Protein AF-A0A7R9EC40-F1 (afdb_monomer)

Sequence (113 aa):
MLRILNGAPTSRPQLLADSDILTDITDIKMALLTGRRVIHRHYEDENEWACGNWFEYMLVVVLASLLLLGSLTLTLFWVLYYRKGFAWTENPSQQFNLHPVLMVAGFITFSGF

Mean predicted aligned error: 17.69 Å

Solvent-accessible surface area (backbone atoms only — not comparable to full-atom values): 6800 Å² total; per-residue (Å²): 133,87,80,89,82,90,77,84,76,98,63,69,68,60,58,50,50,51,51,51,51,50,50,51,52,50,51,51,49,50,24,60,77,67,69,47,75,82,77,75,78,70,92,62,71,77,64,68,69,42,57,66,56,50,51,51,51,50,50,52,52,51,52,51,50,49,53,46,53,47,52,42,52,50,48,48,48,45,35,47,72,76,57,77,33,80,33,93,80,84,40,78,77,28,42,59,55,46,50,64,44,48,45,41,57,48,58,49,55,60,66,74,107

Foldseek 3Di:
DDDDDDDDDDPPVVVVVVVVVVVVVVVVVVCVVVVNPPPPDDPPVVVVVVPVVVVVVVVCVVVLLCVLVVVLVVLQCCCVPVVVAADDPDDPSRPVSVVVNCCSVPVPNVVVD

pLDDT: mean 73.15, std 14.42, range [42.5, 93.81]

Organism: NCBI:txid170555

Radius of gyration: 34.94 Å; Cα contacts (8 Å, |Δi|>4): 45; chains: 1; bounding box: 51×80×81 Å

Structure (mmCIF, N/CA/C/O backbone):
data_AF-A0A7R9EC40-F1
#
_entry.id   AF-A0A7R9EC40-F1
#
loop_
_atom_site.group_PDB
_atom_site.id
_atom_site.type_symbol
_atom_site.label_atom_id
_atom_site.label_alt_id
_atom_site.label_comp_id
_atom_site.label_asym_id
_atom_site.label_entity_id
_atom_site.label_seq_id
_atom_site.pdbx_PDB_ins_code
_atom_site.Cartn_x
_atom_site.Cartn_y
_atom_site.Cartn_z
_atom_site.occupancy
_atom_site.B_iso_or_equiv
_atom_site.auth_seq_id
_atom_site.auth_comp_id
_atom_site.auth_asym_id
_atom_site.auth_atom_id
_atom_site.pdbx_PDB_model_num
ATOM 1 N N . MET A 1 1 ? 21.244 65.883 -31.517 1.00 42.94 1 MET A N 1
ATOM 2 C CA . MET A 1 1 ? 21.005 65.575 -32.944 1.00 42.94 1 MET A CA 1
ATOM 3 C C . MET A 1 1 ? 20.922 64.046 -33.047 1.00 42.94 1 MET A C 1
ATOM 5 O O . MET A 1 1 ? 21.953 63.412 -32.931 1.00 42.94 1 MET A O 1
ATOM 9 N N . LEU A 1 2 ? 19.755 63.415 -32.817 1.00 42.66 2 LEU A N 1
ATOM 10 C CA . LEU A 1 2 ? 18.744 63.046 -33.842 1.00 42.66 2 LEU A CA 1
ATOM 11 C C . LEU A 1 2 ? 19.425 62.262 -34.990 1.00 42.66 2 LEU A C 1
ATOM 13 O O . LEU A 1 2 ? 20.254 62.860 -35.656 1.00 42.66 2 LEU A O 1
ATOM 17 N N . ARG A 1 3 ? 19.178 60.977 -35.295 1.00 46.88 3 ARG A N 1
ATOM 18 C CA . ARG A 1 3 ? 17.958 60.138 -35.305 1.00 46.88 3 ARG A CA 1
ATOM 19 C C . ARG A 1 3 ? 18.359 58.640 -35.432 1.00 46.88 3 ARG A C 1
ATOM 21 O O . ARG A 1 3 ? 19.406 58.368 -35.999 1.00 46.88 3 ARG A O 1
ATOM 28 N N . ILE A 1 4 ? 17.655 57.694 -34.788 1.00 51.66 4 ILE A N 1
ATOM 29 C CA . ILE A 1 4 ? 16.658 56.754 -35.383 1.00 51.66 4 ILE A CA 1
ATOM 30 C C . ILE A 1 4 ? 17.264 55.921 -36.541 1.00 51.66 4 ILE A C 1
ATOM 32 O O . ILE A 1 4 ? 17.638 56.494 -37.554 1.00 51.66 4 ILE A O 1
ATOM 36 N N . LEU A 1 5 ? 17.407 54.591 -36.437 1.00 50.38 5 LEU A N 1
ATOM 37 C CA . LEU A 1 5 ? 16.320 53.644 -36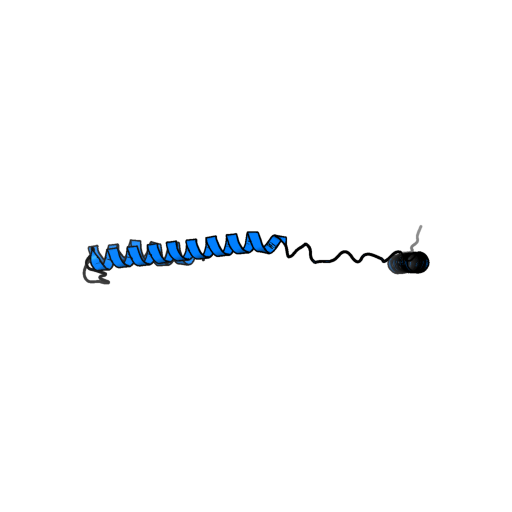.738 1.00 50.38 5 LEU A CA 1
ATOM 38 C C . LEU A 1 5 ? 16.417 52.313 -35.963 1.00 50.38 5 LEU A C 1
ATOM 40 O O . LEU A 1 5 ? 17.331 51.516 -36.145 1.00 50.38 5 LEU A O 1
ATOM 44 N N . ASN A 1 6 ? 15.375 52.078 -35.161 1.00 51.19 6 ASN A N 1
ATOM 45 C CA . ASN A 1 6 ? 14.800 50.765 -34.885 1.00 51.19 6 ASN A CA 1
ATOM 46 C C . ASN A 1 6 ? 14.454 50.039 -36.197 1.00 51.19 6 ASN A C 1
ATOM 48 O O . ASN A 1 6 ? 13.877 50.655 -37.093 1.00 51.19 6 ASN A O 1
ATOM 52 N N . GLY A 1 7 ? 14.710 48.731 -36.259 1.00 42.50 7 GLY A N 1
ATOM 53 C CA . GLY A 1 7 ? 14.203 47.855 -37.318 1.00 42.50 7 GLY A CA 1
ATOM 54 C C . GLY A 1 7 ? 14.744 46.426 -37.228 1.00 42.50 7 GLY A C 1
ATOM 55 O O . GLY A 1 7 ? 15.767 46.112 -37.823 1.00 42.50 7 GLY A O 1
ATOM 56 N N . ALA A 1 8 ? 14.056 45.550 -36.493 1.00 56.84 8 ALA A N 1
ATOM 57 C CA . ALA A 1 8 ? 14.139 44.097 -36.698 1.00 56.84 8 ALA A CA 1
ATOM 58 C C . ALA A 1 8 ? 13.623 43.756 -38.129 1.00 56.84 8 ALA A C 1
ATOM 60 O O . ALA A 1 8 ? 12.841 44.553 -38.653 1.00 56.84 8 ALA A O 1
ATOM 61 N N . PRO A 1 9 ? 14.012 42.636 -38.787 1.00 48.88 9 PRO A N 1
ATOM 62 C CA . PRO A 1 9 ? 13.680 41.300 -38.289 1.00 48.88 9 PRO A CA 1
ATOM 63 C C . PRO A 1 9 ? 14.776 40.228 -38.480 1.00 48.88 9 PRO A C 1
ATOM 65 O O . PRO A 1 9 ? 15.363 40.037 -39.544 1.00 48.88 9 PRO A O 1
ATOM 68 N N . THR A 1 10 ? 15.000 39.464 -37.413 1.00 55.31 10 THR A N 1
ATOM 69 C CA . THR A 1 10 ? 15.049 37.989 -37.421 1.00 55.31 10 THR A CA 1
ATOM 70 C C . THR A 1 10 ? 14.998 37.315 -38.806 1.00 55.31 10 THR A C 1
ATOM 72 O O . THR A 1 10 ? 13.934 36.903 -39.252 1.00 55.31 10 THR A O 1
ATOM 75 N N . SER A 1 11 ? 16.143 37.164 -39.480 1.00 49.44 11 SER A N 1
ATOM 76 C CA . SER A 1 11 ? 16.245 36.357 -40.720 1.00 49.44 11 SER A CA 1
ATOM 77 C C . SER A 1 11 ? 17.361 35.302 -40.670 1.00 49.44 11 SER A C 1
ATOM 79 O O . SER A 1 11 ? 17.492 34.481 -41.570 1.00 49.44 11 SER A O 1
ATOM 81 N N . ARG A 1 12 ? 18.151 35.272 -39.586 1.00 51.66 12 ARG A N 1
ATOM 82 C CA . ARG A 1 12 ? 19.239 34.300 -39.389 1.00 51.66 12 ARG A CA 1
ATOM 83 C C . ARG A 1 12 ? 18.867 32.901 -38.852 1.00 51.66 12 ARG A C 1
ATOM 85 O O . ARG A 1 12 ? 19.785 32.094 -38.818 1.00 51.66 12 ARG A O 1
ATOM 92 N N . PRO A 1 13 ? 17.626 32.544 -38.451 1.00 50.22 13 PRO A N 1
ATOM 93 C CA . PRO A 1 13 ? 17.340 31.143 -38.123 1.00 50.22 13 PRO A CA 1
ATOM 94 C C . PRO A 1 13 ? 17.057 30.292 -39.372 1.00 50.22 13 PRO A C 1
ATOM 96 O O . PRO A 1 13 ? 17.382 29.114 -39.384 1.00 50.22 13 PRO A O 1
ATOM 99 N N . GLN A 1 14 ? 16.506 30.881 -40.441 1.00 51.88 14 GLN A N 1
ATOM 100 C CA . GLN A 1 14 ? 16.196 30.164 -41.688 1.00 51.88 14 GLN A CA 1
ATOM 101 C C . GLN A 1 14 ? 17.449 29.855 -42.510 1.00 51.88 14 GLN A C 1
ATOM 103 O O . GLN A 1 14 ? 17.574 28.749 -43.007 1.00 51.88 14 GLN A O 1
ATOM 108 N N . LEU A 1 15 ? 18.399 30.791 -42.612 1.00 53.88 15 LEU A N 1
ATOM 109 C CA . LEU A 1 15 ? 19.618 30.574 -43.401 1.00 53.88 15 LEU A CA 1
ATOM 110 C C . LEU A 1 15 ? 20.570 29.559 -42.749 1.00 53.88 15 LEU A C 1
ATOM 112 O O . LEU A 1 15 ? 21.257 28.837 -43.457 1.00 53.88 15 LEU A O 1
ATOM 116 N N . LEU A 1 16 ? 20.597 29.514 -41.409 1.00 57.31 16 LEU A N 1
ATOM 117 C CA . LEU A 1 16 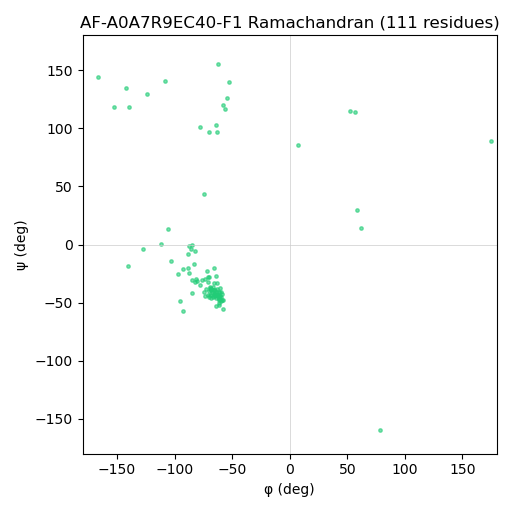? 21.362 28.512 -40.668 1.00 57.31 16 LEU A CA 1
ATOM 118 C C . LEU A 1 16 ? 20.708 27.133 -40.806 1.00 57.31 16 LEU A C 1
ATOM 120 O O . LEU A 1 16 ? 21.394 26.172 -41.111 1.00 57.31 16 LEU A O 1
ATOM 124 N N . ALA A 1 17 ? 19.375 27.060 -40.697 1.00 59.31 17 ALA A N 1
ATOM 125 C CA . ALA A 1 17 ? 18.640 25.830 -40.970 1.00 59.31 17 ALA A CA 1
ATOM 126 C C . ALA A 1 17 ? 18.855 25.352 -42.414 1.00 59.31 17 ALA A C 1
ATOM 128 O O . ALA A 1 17 ? 19.065 24.168 -42.626 1.00 59.31 17 ALA A O 1
ATOM 129 N N . ASP A 1 18 ? 18.867 26.254 -43.398 1.00 63.75 18 ASP A N 1
ATOM 130 C CA . ASP A 1 18 ? 19.102 25.907 -44.804 1.00 63.75 18 ASP A CA 1
ATOM 131 C C . ASP A 1 18 ? 20.552 25.449 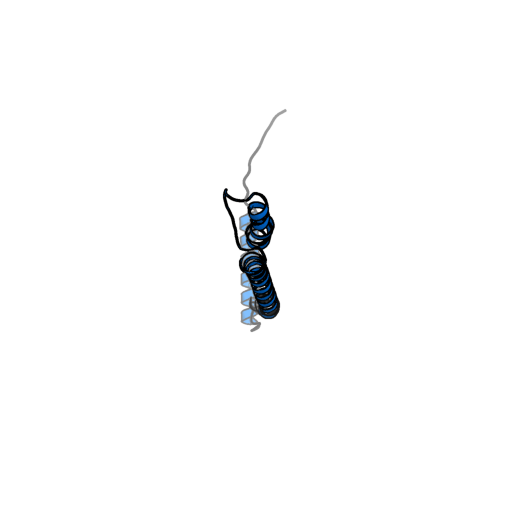-45.046 1.00 63.75 18 ASP A C 1
ATOM 133 O O . ASP A 1 18 ? 20.777 24.472 -45.758 1.00 63.75 18 ASP A O 1
ATOM 137 N N . SER A 1 19 ? 21.547 26.070 -44.391 1.00 64.94 19 SER A N 1
ATOM 138 C CA . SER A 1 19 ? 22.933 25.585 -44.431 1.00 64.94 19 SER A CA 1
ATOM 139 C C . SER A 1 19 ? 23.110 24.252 -43.710 1.00 64.94 19 SER A C 1
ATOM 141 O O . SER A 1 19 ? 23.824 23.393 -44.215 1.00 64.94 19 SER A O 1
ATOM 143 N N . ASP A 1 20 ? 22.445 24.044 -42.575 1.00 73.50 20 ASP A N 1
ATOM 144 C CA . ASP A 1 20 ? 22.514 22.797 -41.809 1.00 73.50 20 ASP A CA 1
ATOM 145 C C . ASP A 1 20 ? 21.846 21.654 -42.590 1.00 73.50 20 ASP A C 1
ATOM 147 O O . ASP A 1 20 ? 22.430 20.583 -42.733 1.00 73.50 20 ASP A O 1
ATOM 151 N N . ILE A 1 21 ? 20.682 21.912 -43.199 1.00 75.19 21 ILE A N 1
ATOM 152 C CA . ILE A 1 21 ? 19.969 20.972 -44.079 1.00 75.19 21 ILE A CA 1
ATOM 153 C C . ILE A 1 21 ? 20.806 20.650 -45.321 1.00 75.19 21 ILE A C 1
ATOM 155 O O . ILE A 1 21 ? 20.899 19.489 -45.718 1.00 75.19 21 ILE A O 1
ATOM 159 N N . LEU A 1 22 ? 21.432 21.649 -45.949 1.00 67.88 22 LEU A N 1
ATOM 160 C CA . LEU A 1 22 ? 22.297 21.419 -47.108 1.00 67.88 22 LEU A CA 1
ATOM 161 C C . LEU A 1 22 ? 23.536 20.601 -46.743 1.00 67.88 22 LEU A C 1
ATOM 163 O O . LEU A 1 22 ? 23.907 19.718 -47.518 1.00 67.88 22 LEU A O 1
ATOM 167 N N . THR A 1 23 ? 24.130 20.857 -45.575 1.00 73.94 23 THR A N 1
ATOM 168 C CA . THR A 1 23 ? 25.288 20.104 -45.073 1.00 73.94 23 THR A CA 1
ATOM 169 C C . THR A 1 23 ? 24.896 18.647 -44.796 1.00 73.94 23 THR A C 1
ATOM 171 O O . THR A 1 23 ? 25.578 17.732 -45.263 1.00 73.94 23 THR A O 1
ATOM 174 N N . ASP A 1 24 ? 23.730 18.423 -44.184 1.00 77.62 24 ASP A N 1
ATOM 175 C CA . ASP A 1 24 ? 23.172 17.094 -43.901 1.00 77.62 24 ASP A CA 1
ATOM 176 C C . ASP A 1 24 ? 22.837 16.317 -45.192 1.00 77.62 24 ASP A C 1
ATOM 178 O O . ASP A 1 24 ? 23.204 15.153 -45.352 1.00 77.62 24 ASP A O 1
ATOM 182 N N . ILE A 1 25 ? 22.250 16.974 -46.201 1.00 78.94 25 ILE A N 1
ATOM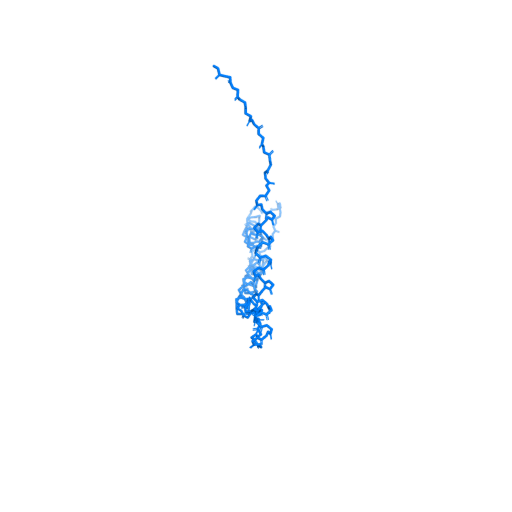 183 C CA . ILE A 1 25 ? 22.000 16.364 -47.520 1.00 78.94 25 ILE A CA 1
ATOM 184 C C . ILE A 1 25 ? 23.316 16.002 -48.222 1.00 78.94 25 ILE A C 1
ATOM 186 O O . ILE A 1 25 ? 23.393 14.946 -48.863 1.00 78.94 25 ILE A O 1
ATOM 190 N N . THR A 1 26 ? 24.347 16.853 -48.148 1.00 81.12 26 THR A N 1
ATOM 191 C 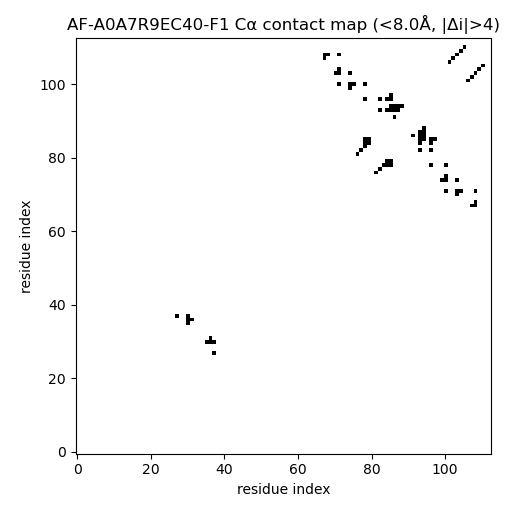CA . THR A 1 26 ? 25.660 16.529 -48.726 1.00 81.12 26 THR A CA 1
ATOM 192 C C . THR A 1 26 ? 26.332 15.369 -48.007 1.00 81.12 26 THR A C 1
ATOM 194 O O . THR A 1 26 ? 26.876 14.498 -48.686 1.00 81.12 26 THR A O 1
ATOM 197 N N . ASP A 1 27 ? 26.223 15.286 -46.683 1.00 79.00 27 ASP A N 1
ATOM 198 C CA . ASP A 1 27 ? 26.768 14.179 -45.899 1.00 79.00 27 ASP A CA 1
ATOM 199 C C . ASP A 1 27 ? 26.018 12.868 -46.161 1.00 79.00 27 ASP A C 1
ATOM 201 O O . ASP A 1 27 ? 26.651 11.827 -46.349 1.00 79.00 27 ASP A O 1
ATOM 205 N N . ILE A 1 28 ? 24.690 12.905 -46.301 1.00 74.19 28 ILE A N 1
ATOM 206 C CA . ILE A 1 28 ? 23.873 11.743 -46.686 1.00 74.19 28 ILE A CA 1
ATOM 207 C C . ILE A 1 28 ? 24.215 11.279 -48.105 1.00 74.19 28 ILE A C 1
ATOM 209 O O . ILE A 1 28 ? 24.353 10.078 -48.352 1.00 74.19 28 ILE A O 1
ATOM 213 N N . LYS A 1 29 ? 24.385 12.208 -49.053 1.00 80.25 29 LYS A N 1
ATOM 214 C CA . LYS A 1 29 ? 24.812 11.871 -50.419 1.00 80.25 29 LYS A CA 1
ATOM 215 C C . LYS A 1 29 ? 26.218 11.284 -50.435 1.00 80.25 29 LYS A C 1
ATOM 217 O O . LYS A 1 29 ? 26.428 10.276 -51.102 1.00 80.25 29 LYS A O 1
ATOM 222 N N . MET A 1 30 ? 27.158 11.859 -49.687 1.00 80.88 30 MET A N 1
ATOM 223 C CA . MET A 1 30 ? 28.509 11.312 -49.544 1.00 80.88 30 MET A CA 1
ATOM 224 C C . MET A 1 30 ? 28.487 9.931 -48.885 1.00 80.88 30 MET A C 1
ATOM 226 O O . MET A 1 30 ? 29.212 9.038 -49.321 1.00 80.88 30 MET A O 1
ATOM 230 N N . ALA A 1 31 ? 27.613 9.712 -47.902 1.00 74.50 31 ALA A N 1
ATOM 231 C CA . ALA A 1 31 ? 27.416 8.421 -47.256 1.00 74.50 31 ALA A CA 1
ATOM 232 C C . ALA A 1 31 ? 26.825 7.374 -48.220 1.00 74.50 31 ALA A C 1
ATOM 234 O O . ALA A 1 31 ? 27.335 6.256 -48.280 1.00 74.50 31 ALA A O 1
ATOM 235 N N . LEU A 1 32 ? 25.838 7.744 -49.045 1.00 75.56 32 LEU A N 1
ATOM 236 C CA . LEU A 1 32 ? 25.279 6.889 -50.101 1.00 75.56 32 LEU A CA 1
ATOM 237 C C . LEU A 1 32 ? 26.306 6.552 -51.189 1.00 75.56 32 LEU A C 1
ATOM 239 O O . LEU A 1 32 ? 26.441 5.387 -51.555 1.00 75.56 32 LEU A O 1
ATOM 243 N N . LEU A 1 33 ? 27.057 7.545 -51.675 1.00 81.00 33 LEU A N 1
ATOM 244 C CA . LEU A 1 33 ? 28.100 7.356 -52.691 1.00 81.00 33 LEU A CA 1
ATOM 245 C C . LEU A 1 33 ? 29.268 6.506 -52.169 1.00 81.00 33 LEU A C 1
ATOM 247 O O . LEU A 1 33 ? 29.853 5.733 -52.921 1.00 81.00 33 LEU A O 1
ATOM 251 N N . THR A 1 34 ? 29.574 6.613 -50.875 1.00 81.12 34 THR A N 1
ATOM 252 C CA . THR A 1 34 ? 30.637 5.847 -50.201 1.00 81.12 34 THR A CA 1
ATOM 253 C C . THR A 1 34 ? 30.133 4.491 -49.677 1.00 81.12 34 THR A C 1
ATOM 255 O O . THR A 1 34 ? 30.894 3.731 -49.085 1.00 81.12 34 THR A O 1
ATOM 258 N N . GLY A 1 35 ? 28.845 4.163 -49.854 1.00 70.69 35 GLY A N 1
ATOM 259 C CA . GLY A 1 35 ? 28.233 2.948 -49.297 1.00 70.69 35 GLY A CA 1
ATOM 260 C C . GLY A 1 35 ? 28.253 2.888 -47.762 1.00 70.69 35 GLY A C 1
ATOM 261 O O . GLY A 1 35 ? 28.026 1.832 -47.166 1.00 70.69 35 GLY A O 1
ATOM 262 N N . ARG A 1 36 ? 28.526 4.015 -47.096 1.00 71.31 36 ARG A N 1
ATOM 263 C CA . ARG A 1 36 ? 28.526 4.139 -45.642 1.00 71.31 36 ARG A CA 1
ATOM 264 C C . ARG A 1 36 ? 27.071 4.229 -45.189 1.00 71.31 36 ARG A C 1
ATOM 266 O O . ARG A 1 36 ? 26.439 5.273 -45.275 1.00 71.31 36 ARG A O 1
ATOM 273 N N . ARG A 1 37 ? 26.531 3.114 -44.697 1.00 66.19 37 ARG A N 1
ATOM 274 C CA . ARG A 1 37 ? 25.222 3.072 -44.033 1.00 66.19 37 ARG A CA 1
ATOM 275 C C . ARG A 1 37 ? 25.253 4.068 -42.860 1.00 66.19 37 ARG A C 1
ATOM 277 O O . ARG A 1 37 ? 26.057 3.887 -41.947 1.00 66.19 37 ARG A O 1
ATOM 284 N N . VAL A 1 38 ? 24.426 5.118 -42.885 1.00 64.38 38 VAL A N 1
ATOM 285 C CA . VAL A 1 38 ? 24.192 5.962 -41.701 1.00 64.38 38 VAL A CA 1
ATOM 286 C C . VAL A 1 38 ? 23.530 5.051 -40.676 1.00 64.38 38 VAL A C 1
ATOM 288 O O . VAL A 1 38 ? 22.375 4.659 -40.832 1.00 64.38 38 VAL A O 1
ATOM 291 N N . ILE A 1 39 ? 24.305 4.602 -39.689 1.00 60.91 39 ILE A N 1
ATOM 292 C CA . ILE A 1 39 ? 23.790 3.782 -38.598 1.00 60.91 39 ILE A CA 1
ATOM 293 C C . ILE A 1 39 ? 22.925 4.707 -37.748 1.00 60.91 39 ILE A C 1
ATOM 295 O O . ILE A 1 39 ? 23.430 5.453 -36.910 1.00 60.91 39 ILE A O 1
ATOM 299 N N . HIS A 1 40 ? 21.619 4.672 -38.002 1.00 55.38 40 HIS A N 1
ATOM 300 C CA . HIS A 1 40 ? 20.614 5.185 -37.088 1.00 55.38 40 HIS A CA 1
ATOM 301 C C . HIS A 1 40 ? 20.722 4.318 -35.833 1.00 55.38 40 HIS A C 1
ATOM 303 O O . HIS A 1 40 ? 20.278 3.168 -35.830 1.00 55.38 40 HIS A O 1
ATOM 309 N N . ARG A 1 41 ? 21.454 4.805 -34.823 1.00 60.72 41 ARG A N 1
ATOM 310 C CA . ARG A 1 41 ? 21.648 4.066 -33.577 1.00 60.72 41 ARG A CA 1
ATOM 311 C C . ARG A 1 41 ? 20.274 3.794 -32.980 1.00 60.72 41 ARG A C 1
ATOM 313 O O . ARG A 1 41 ? 19.467 4.695 -32.779 1.00 60.72 41 ARG A O 1
ATOM 320 N N . HIS A 1 42 ? 20.029 2.507 -32.840 1.00 52.66 42 HIS A N 1
ATOM 321 C CA . HIS A 1 42 ? 18.833 1.872 -32.337 1.00 52.66 42 HIS A CA 1
ATOM 322 C C . HIS A 1 42 ? 18.490 2.416 -30.946 1.00 52.66 42 HIS A C 1
ATOM 324 O O . HIS A 1 42 ? 19.324 2.355 -30.049 1.00 52.66 42 HIS A O 1
ATOM 330 N N . TYR A 1 43 ? 17.265 2.902 -30.757 1.00 56.44 43 TYR A N 1
ATOM 331 C CA . TYR A 1 43 ? 16.654 3.160 -29.446 1.00 56.44 43 TYR A CA 1
ATOM 332 C C . TYR A 1 43 ? 16.236 1.831 -28.772 1.00 56.44 43 TYR A C 1
ATOM 334 O O . TYR A 1 43 ? 15.124 1.707 -28.271 1.00 56.44 43 TYR A O 1
ATOM 342 N N . GLU A 1 44 ? 17.081 0.797 -28.810 1.00 51.03 44 GLU A N 1
ATOM 343 C CA . GLU A 1 44 ? 16.765 -0.501 -28.182 1.00 51.03 44 GLU A CA 1
ATOM 344 C C . GLU A 1 44 ? 17.618 -0.842 -26.964 1.00 51.03 44 GLU A C 1
ATOM 346 O O . GLU A 1 44 ? 17.351 -1.847 -26.321 1.00 51.03 44 GLU A O 1
ATOM 351 N N . ASP A 1 45 ? 18.547 0.017 -26.553 1.00 56.69 45 ASP A N 1
ATOM 352 C CA . ASP A 1 45 ? 19.345 -0.264 -25.350 1.00 56.69 45 ASP A CA 1
ATOM 353 C C . ASP A 1 45 ? 18.675 0.252 -24.060 1.00 56.69 45 ASP A C 1
ATOM 355 O O . ASP A 1 45 ? 19.100 -0.064 -22.951 1.00 56.69 45 ASP A O 1
ATOM 359 N N . GLU A 1 46 ? 17.582 1.016 -24.168 1.00 56.22 46 GLU A N 1
ATOM 360 C CA . GLU A 1 46 ? 16.918 1.625 -23.001 1.00 56.22 46 GLU A CA 1
ATOM 361 C C . GLU A 1 46 ? 15.957 0.656 -22.293 1.00 56.22 46 GLU A C 1
ATOM 363 O O . GLU A 1 46 ? 15.591 0.866 -21.136 1.00 56.22 46 GLU A O 1
ATOM 368 N N . ASN A 1 47 ? 15.569 -0.436 -22.963 1.00 57.06 47 ASN A N 1
ATOM 369 C CA . ASN A 1 47 ? 14.606 -1.408 -22.440 1.00 57.06 47 ASN A CA 1
ATOM 370 C C . ASN A 1 47 ? 15.261 -2.704 -21.926 1.00 57.06 47 ASN A C 1
ATOM 372 O O . ASN A 1 47 ? 14.629 -3.463 -21.190 1.00 57.06 47 ASN A O 1
ATOM 376 N N . GLU A 1 48 ? 16.534 -2.951 -22.247 1.00 54.91 48 GLU A N 1
ATOM 377 C CA . GLU A 1 48 ? 17.273 -4.119 -21.747 1.00 54.91 48 GLU A CA 1
ATOM 378 C C . GLU A 1 48 ? 17.643 -3.972 -20.261 1.00 54.91 48 GLU A C 1
ATOM 380 O O . GLU A 1 48 ? 17.667 -4.952 -19.513 1.00 54.91 48 GLU A O 1
ATOM 385 N N . TRP A 1 49 ? 17.844 -2.738 -19.788 1.00 54.53 49 TRP A N 1
ATOM 386 C CA . TRP A 1 49 ? 18.172 -2.437 -18.386 1.00 54.53 49 TRP A CA 1
ATOM 387 C C . TRP A 1 49 ? 16.940 -2.296 -17.481 1.00 54.53 49 TRP A C 1
ATOM 389 O O . TRP A 1 49 ? 17.072 -2.164 -16.263 1.00 54.53 49 TRP A O 1
ATOM 399 N N . ALA A 1 50 ? 15.732 -2.381 -18.046 1.00 56.34 50 ALA A N 1
ATOM 400 C CA . ALA A 1 50 ? 14.494 -2.315 -17.281 1.00 56.34 50 ALA A CA 1
ATOM 401 C C . ALA A 1 50 ? 14.139 -3.654 -16.618 1.00 56.34 50 ALA A C 1
ATOM 403 O O . ALA A 1 50 ? 13.570 -3.639 -15.532 1.00 56.34 50 ALA A O 1
ATOM 404 N N . CYS A 1 51 ? 14.484 -4.808 -17.209 1.00 56.25 51 CYS A N 1
ATOM 405 C CA . CYS A 1 51 ? 13.938 -6.100 -16.766 1.00 56.25 51 CYS A CA 1
ATOM 406 C C . CYS A 1 51 ? 14.421 -6.534 -15.367 1.00 56.25 51 CYS A C 1
ATOM 408 O O . CYS A 1 51 ? 13.633 -7.067 -14.586 1.00 56.25 51 CYS A O 1
ATOM 410 N N . GLY A 1 52 ? 15.691 -6.282 -15.026 1.00 64.94 52 GLY A N 1
ATOM 411 C CA . GLY A 1 52 ? 16.238 -6.595 -13.697 1.00 64.94 52 GLY A CA 1
ATOM 412 C C . GLY A 1 52 ? 15.667 -5.693 -12.600 1.00 64.94 52 GLY A C 1
ATOM 413 O O . GLY A 1 52 ? 15.212 -6.182 -11.569 1.00 64.94 52 GLY A O 1
ATOM 414 N N . ASN A 1 53 ? 15.602 -4.388 -12.872 1.00 73.31 53 ASN A N 1
ATOM 415 C CA . ASN A 1 53 ? 15.063 -3.392 -11.945 1.00 73.31 53 ASN A CA 1
ATOM 416 C C . ASN A 1 53 ? 13.538 -3.536 -11.758 1.00 73.31 53 ASN A C 1
ATOM 418 O O . ASN A 1 53 ? 13.023 -3.403 -10.651 1.00 73.31 53 ASN A O 1
ATOM 422 N N . TRP A 1 54 ? 12.798 -3.875 -12.821 1.00 81.50 54 TRP A N 1
ATOM 423 C CA . TRP A 1 54 ? 11.360 -4.150 -12.734 1.00 81.50 54 TRP A CA 1
ATOM 424 C C . TRP A 1 54 ? 11.053 -5.392 -11.911 1.00 81.50 54 TRP 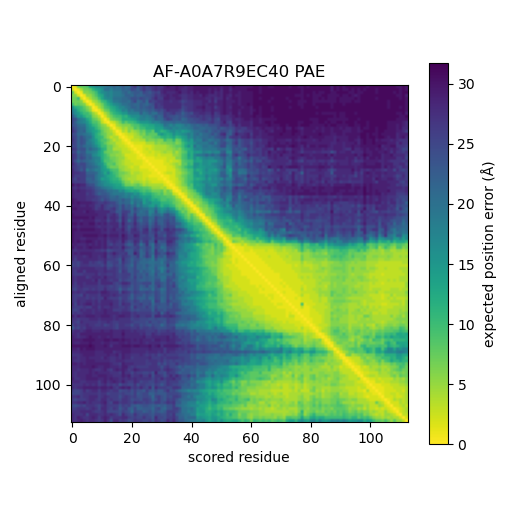A C 1
ATOM 426 O O . TRP A 1 54 ? 10.123 -5.375 -11.108 1.00 81.50 54 TRP A O 1
ATOM 436 N N . PHE A 1 55 ? 11.807 -6.475 -12.115 1.00 86.06 55 PHE A N 1
ATOM 437 C CA . PHE A 1 55 ? 11.583 -7.700 -11.359 1.00 86.06 55 PHE A CA 1
ATOM 438 C C . PHE A 1 55 ? 11.872 -7.491 -9.871 1.00 86.06 55 PHE A C 1
ATOM 440 O O . PHE A 1 55 ? 11.070 -7.902 -9.036 1.00 86.06 55 PHE A O 1
ATOM 447 N N . GLU A 1 56 ? 12.964 -6.799 -9.541 1.00 87.69 56 GLU A N 1
ATOM 448 C CA . GLU A 1 56 ? 13.291 -6.423 -8.164 1.00 87.69 56 GLU A CA 1
ATOM 449 C C . GLU A 1 56 ? 12.190 -5.561 -7.533 1.00 87.69 56 GLU A C 1
ATOM 451 O O . GLU A 1 56 ? 11.703 -5.885 -6.449 1.00 87.69 56 GLU A O 1
ATOM 456 N N . TYR A 1 57 ? 11.726 -4.526 -8.238 1.00 88.00 57 TYR A N 1
ATOM 457 C CA . TYR A 1 57 ? 10.622 -3.684 -7.780 1.00 88.00 57 TYR A CA 1
ATOM 458 C C . TYR A 1 57 ? 9.342 -4.495 -7.536 1.00 88.00 57 TYR A C 1
ATOM 460 O O . TYR A 1 57 ? 8.740 -4.392 -6.467 1.00 88.00 57 TYR A O 1
ATOM 468 N N . MET A 1 58 ? 8.948 -5.352 -8.482 1.00 90.12 58 MET A N 1
ATOM 469 C CA . MET A 1 58 ? 7.764 -6.206 -8.344 1.00 90.12 58 MET A CA 1
ATOM 470 C C . MET A 1 58 ? 7.886 -7.165 -7.158 1.00 90.12 58 MET A C 1
ATOM 472 O O . MET A 1 58 ? 6.928 -7.341 -6.405 1.00 90.12 58 MET A O 1
ATOM 476 N N . LEU A 1 59 ? 9.066 -7.753 -6.953 1.00 91.62 59 LEU A N 1
ATOM 477 C CA . LEU A 1 59 ? 9.347 -8.633 -5.822 1.00 91.62 59 LEU A CA 1
ATOM 478 C C . LEU A 1 59 ? 9.188 -7.868 -4.496 1.00 91.62 59 LEU A C 1
ATOM 480 O O . LEU A 1 59 ? 8.454 -8.316 -3.612 1.00 91.62 59 LEU A O 1
ATOM 484 N N . VAL A 1 60 ? 9.819 -6.696 -4.370 1.00 92.50 60 VAL A N 1
ATOM 485 C CA . VAL A 1 60 ? 9.743 -5.858 -3.162 1.00 92.50 60 VAL A CA 1
ATOM 486 C C . VAL A 1 60 ? 8.308 -5.417 -2.888 1.00 92.50 60 VAL A C 1
ATOM 488 O O . VAL A 1 60 ? 7.853 -5.536 -1.752 1.00 92.50 60 VAL A O 1
ATOM 491 N N . VAL A 1 61 ? 7.566 -4.974 -3.906 1.00 91.69 61 VAL A N 1
ATOM 492 C CA . VAL A 1 61 ? 6.166 -4.542 -3.761 1.00 91.69 61 VAL A CA 1
ATOM 493 C C . VAL A 1 61 ? 5.267 -5.697 -3.324 1.00 91.69 61 VAL A C 1
ATOM 495 O O . VAL A 1 61 ? 4.451 -5.528 -2.415 1.00 91.69 61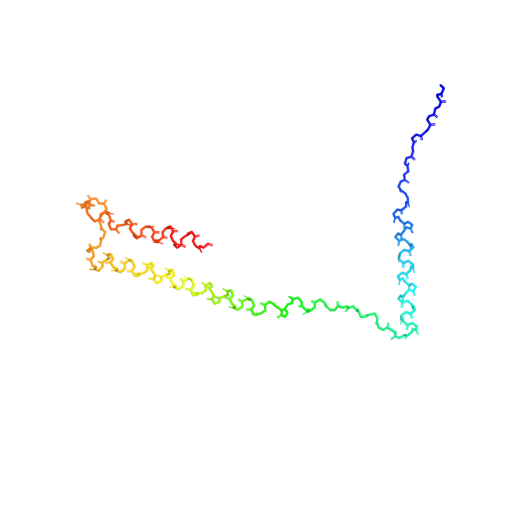 VAL A O 1
ATOM 498 N N . VAL A 1 62 ? 5.422 -6.884 -3.916 1.00 93.56 62 VAL A N 1
ATOM 499 C CA . VAL A 1 62 ? 4.630 -8.063 -3.538 1.00 93.56 62 VAL A CA 1
ATOM 500 C C . VAL A 1 62 ? 4.975 -8.517 -2.121 1.00 93.56 62 VAL A C 1
ATOM 502 O O . VAL A 1 62 ? 4.065 -8.750 -1.325 1.00 93.56 62 VAL A O 1
ATOM 505 N N . LEU A 1 63 ? 6.261 -8.594 -1.763 1.00 93.81 63 LEU A N 1
ATOM 506 C CA . LEU A 1 63 ? 6.676 -8.942 -0.401 1.00 93.81 63 LEU A CA 1
ATOM 507 C C . LEU A 1 63 ? 6.181 -7.924 0.623 1.00 93.81 63 LEU A C 1
ATOM 509 O O . LEU A 1 63 ? 5.639 -8.323 1.653 1.00 93.81 63 LEU A O 1
ATOM 513 N N . ALA A 1 64 ? 6.325 -6.629 0.343 1.00 92.25 64 ALA A N 1
ATOM 514 C CA . ALA A 1 64 ? 5.830 -5.569 1.210 1.00 92.25 64 ALA A CA 1
ATOM 515 C C . ALA A 1 64 ? 4.312 -5.682 1.393 1.00 92.25 64 ALA A C 1
ATOM 517 O O . ALA A 1 64 ? 3.835 -5.659 2.525 1.00 92.25 64 ALA A O 1
ATOM 518 N N . SER A 1 65 ? 3.565 -5.906 0.308 1.00 90.88 65 SER A N 1
ATOM 519 C CA . SER A 1 65 ? 2.108 -6.083 0.343 1.00 90.88 65 SER A CA 1
ATOM 520 C C . SER A 1 65 ? 1.691 -7.304 1.163 1.00 90.88 65 SER A C 1
ATOM 522 O O . SER A 1 65 ? 0.767 -7.214 1.969 1.00 90.88 65 SER A O 1
ATOM 524 N N . LEU A 1 66 ? 2.384 -8.437 1.011 1.00 93.75 66 LEU A N 1
ATOM 525 C CA . LEU A 1 66 ? 2.117 -9.654 1.782 1.00 93.75 66 LEU A CA 1
ATOM 526 C C . LEU A 1 66 ? 2.451 -9.482 3.266 1.00 93.75 66 LEU A C 1
ATOM 528 O O . LEU A 1 66 ? 1.683 -9.932 4.114 1.00 93.75 66 LEU A O 1
ATOM 532 N N . LEU A 1 67 ? 3.562 -8.818 3.597 1.00 91.38 67 LEU A N 1
ATOM 533 C CA . LEU A 1 67 ? 3.930 -8.511 4.982 1.00 91.38 67 LEU A CA 1
ATOM 534 C C . LEU A 1 67 ? 2.940 -7.528 5.622 1.00 91.38 6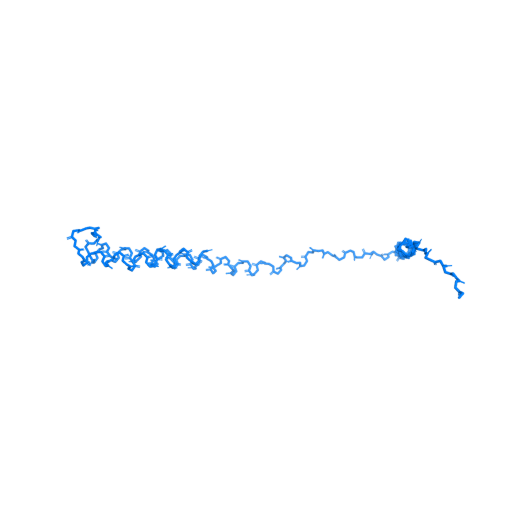7 LEU A C 1
ATOM 536 O O . LEU A 1 67 ? 2.566 -7.704 6.782 1.00 91.38 67 LEU A O 1
ATOM 540 N N . LEU A 1 68 ? 2.471 -6.539 4.860 1.00 90.38 68 LEU A N 1
ATOM 541 C CA . LEU A 1 68 ? 1.449 -5.580 5.275 1.00 90.38 68 LEU A CA 1
ATOM 542 C C . LEU A 1 68 ? 0.105 -6.261 5.542 1.00 90.38 68 LEU A C 1
ATOM 544 O O . LEU A 1 68 ? -0.437 -6.136 6.643 1.00 90.38 68 LEU A O 1
ATOM 548 N N . LEU A 1 69 ? -0.406 -7.037 4.580 1.00 91.12 69 LEU A N 1
ATOM 549 C CA . LEU A 1 69 ? -1.637 -7.814 4.759 1.00 91.12 69 LEU A CA 1
ATOM 550 C C . LEU A 1 69 ? -1.491 -8.834 5.890 1.00 91.12 69 LEU A C 1
ATOM 552 O O . LEU A 1 69 ? -2.410 -8.997 6.691 1.00 91.12 69 LEU A O 1
ATOM 556 N N . GLY A 1 70 ? -0.341 -9.499 5.989 1.00 93.00 70 GLY A N 1
ATOM 557 C CA . GLY A 1 70 ? -0.040 -10.444 7.059 1.00 93.00 70 GLY A CA 1
ATOM 558 C C . GLY A 1 70 ? -0.100 -9.786 8.437 1.00 93.00 70 GLY A C 1
ATOM 559 O O . GLY A 1 70 ? -0.791 -10.289 9.321 1.00 93.00 70 GLY A O 1
ATOM 560 N N . SER A 1 71 ? 0.546 -8.630 8.605 1.00 91.00 71 SER A N 1
ATOM 561 C CA . SER A 1 71 ? 0.519 -7.842 9.845 1.00 91.00 71 SER A CA 1
ATOM 562 C C . SER A 1 71 ? -0.899 -7.390 10.212 1.00 91.00 71 SER A C 1
ATOM 564 O O . SER A 1 71 ? -1.335 -7.550 11.358 1.00 91.00 71 SER A O 1
ATOM 566 N N . LEU A 1 72 ? -1.667 -6.904 9.233 1.00 90.94 72 LEU A N 1
ATOM 567 C CA . LEU A 1 72 ? -3.062 -6.510 9.426 1.00 90.94 72 LEU A CA 1
ATOM 568 C C . LEU A 1 72 ? -3.930 -7.696 9.873 1.00 90.94 72 LEU A C 1
ATOM 570 O O . LEU A 1 72 ? -4.671 -7.605 10.851 1.00 90.94 72 LEU A O 1
ATOM 574 N N . THR A 1 73 ? -3.812 -8.832 9.190 1.00 91.50 73 THR A N 1
ATOM 575 C CA . THR A 1 73 ? -4.615 -10.025 9.492 1.00 91.50 73 THR A CA 1
ATOM 576 C C . THR A 1 73 ? -4.226 -10.626 10.842 1.00 91.50 73 THR A C 1
ATOM 578 O O . THR A 1 73 ? -5.098 -11.035 11.606 1.00 91.50 73 THR A O 1
ATOM 581 N N . LEU A 1 74 ? -2.932 -10.631 11.180 1.00 91.69 74 LEU A N 1
ATOM 582 C CA . LEU A 1 74 ? -2.433 -11.113 12.467 1.00 91.69 74 LEU A CA 1
ATOM 583 C C . LEU A 1 74 ? -2.927 -10.241 13.626 1.00 91.69 74 LEU A C 1
ATOM 585 O O . LEU A 1 74 ? -3.351 -10.771 14.651 1.00 91.69 74 LEU A O 1
ATOM 589 N N . THR A 1 75 ? -2.912 -8.917 13.469 1.00 88.69 75 THR A N 1
ATOM 590 C CA . THR A 1 75 ? -3.407 -7.989 14.500 1.00 88.69 75 THR A CA 1
ATOM 591 C C . THR A 1 75 ? -4.925 -8.063 14.667 1.00 88.69 75 THR A C 1
ATOM 593 O O . THR A 1 75 ? -5.407 -8.056 15.802 1.00 88.69 75 THR A O 1
ATOM 596 N N . LEU A 1 76 ? -5.677 -8.256 13.579 1.00 87.88 76 LEU A N 1
ATOM 597 C CA . LEU A 1 76 ? -7.108 -8.584 13.618 1.00 87.88 76 LEU A CA 1
ATOM 598 C C . LEU A 1 76 ? -7.377 -9.912 14.336 1.00 87.88 76 LEU A C 1
ATOM 600 O O . LEU A 1 76 ? -8.179 -9.948 15.270 1.00 87.88 76 LEU A O 1
ATOM 604 N N . PHE A 1 77 ? -6.692 -10.990 13.945 1.00 88.38 77 PHE A N 1
ATOM 605 C CA . PHE A 1 77 ? -6.832 -12.302 14.581 1.00 88.38 77 PHE A CA 1
ATOM 606 C C . PHE A 1 77 ? -6.492 -12.236 16.071 1.00 88.38 77 PHE A C 1
ATOM 608 O O . PHE A 1 77 ? -7.225 -12.772 16.900 1.00 88.38 77 PHE A O 1
ATOM 615 N N . TRP A 1 78 ? -5.425 -11.527 16.436 1.00 87.75 78 TRP A N 1
ATOM 616 C CA . TRP A 1 78 ? -5.017 -11.372 17.825 1.00 87.75 78 TRP A CA 1
ATOM 617 C C . TRP A 1 78 ? -6.093 -10.682 18.667 1.00 87.75 78 TRP A C 1
ATOM 619 O O . TRP A 1 78 ? -6.457 -11.170 19.739 1.00 87.75 78 TRP A O 1
ATOM 629 N N . VAL A 1 79 ? -6.661 -9.583 18.174 1.00 84.88 79 VAL A N 1
ATOM 630 C CA . VAL A 1 79 ? -7.694 -8.850 18.912 1.00 84.88 79 VAL A CA 1
ATOM 631 C C . VAL A 1 79 ? -9.012 -9.628 18.985 1.00 84.88 79 VAL A C 1
ATOM 633 O O . VAL A 1 79 ? -9.641 -9.685 20.046 1.00 84.88 79 VAL A O 1
ATOM 636 N N . LEU A 1 80 ? -9.416 -10.287 17.900 1.00 83.81 80 LEU A N 1
ATOM 637 C CA . LEU A 1 80 ? -10.643 -11.083 17.882 1.00 83.81 80 LEU A CA 1
ATOM 638 C C . LEU A 1 80 ? -10.531 -12.327 18.776 1.00 83.81 80 LEU A C 1
ATOM 640 O O . LEU A 1 80 ? -11.426 -12.576 19.583 1.00 83.81 80 LEU A O 1
ATOM 644 N N . TYR A 1 81 ? -9.426 -13.070 18.681 1.00 83.62 81 TYR A N 1
ATOM 645 C CA . TYR A 1 81 ? -9.271 -14.365 19.349 1.00 83.62 81 TYR A CA 1
ATOM 646 C C . TYR A 1 81 ? -8.780 -14.239 20.799 1.00 83.62 81 TYR A C 1
ATOM 648 O O . TYR A 1 81 ? -9.300 -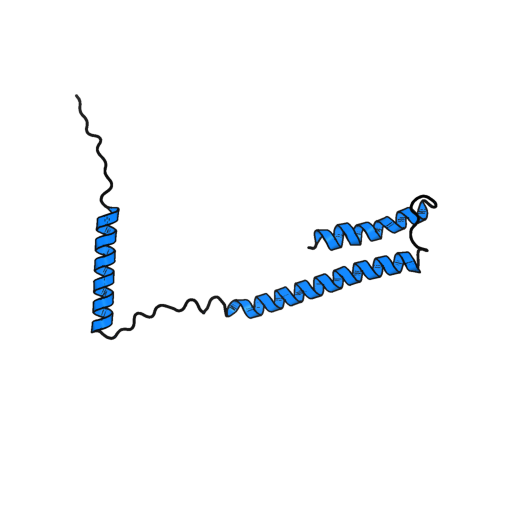14.914 21.685 1.00 83.62 81 TYR A O 1
ATOM 656 N N . TYR A 1 82 ? -7.817 -13.349 21.079 1.00 81.94 82 TYR A N 1
ATOM 657 C CA . TYR A 1 82 ? -7.225 -13.215 22.420 1.00 81.94 82 TYR A CA 1
ATOM 658 C C . TYR A 1 82 ? -7.829 -12.086 23.261 1.00 81.94 82 TYR A C 1
ATOM 660 O O . TYR A 1 82 ? -7.788 -12.158 24.489 1.00 81.94 82 TYR A O 1
ATOM 668 N N . ARG A 1 83 ? -8.398 -11.039 22.647 1.00 79.12 83 ARG A N 1
ATOM 669 C CA . ARG A 1 83 ? -8.918 -9.860 23.375 1.00 79.12 83 ARG A CA 1
ATOM 670 C C . ARG A 1 83 ? -10.449 -9.791 23.452 1.00 79.12 83 ARG A C 1
ATOM 672 O O . ARG A 1 83 ? -10.986 -8.772 23.883 1.00 79.12 83 ARG A O 1
ATOM 679 N N . LYS A 1 84 ? -11.140 -10.892 23.119 1.00 76.44 84 LYS A N 1
ATOM 680 C CA . LYS A 1 84 ? -12.612 -11.018 23.117 1.00 76.44 84 LYS A CA 1
ATOM 681 C C . LYS A 1 84 ? -13.324 -10.003 22.207 1.00 76.44 84 LYS A C 1
ATOM 683 O O . LYS A 1 84 ? -14.458 -9.622 22.488 1.00 76.44 84 LYS A O 1
ATOM 688 N N . GLY A 1 85 ? -12.670 -9.581 21.124 1.00 74.31 85 GLY A N 1
ATOM 689 C CA . GLY A 1 85 ? -13.264 -8.722 20.100 1.00 74.31 85 GLY A CA 1
ATOM 690 C C . GLY A 1 85 ? -13.363 -7.237 20.465 1.00 74.31 85 GLY A C 1
ATOM 691 O O . GLY A 1 85 ? -12.625 -6.724 21.312 1.00 74.31 85 GLY A O 1
ATOM 692 N N . PHE A 1 86 ? -14.257 -6.541 19.759 1.00 75.81 86 PHE A N 1
ATOM 693 C CA . PHE A 1 86 ? -14.460 -5.095 19.850 1.00 75.81 86 PHE A CA 1
ATOM 694 C C . PHE A 1 86 ? -15.783 -4.778 20.546 1.00 75.81 86 PHE A C 1
ATOM 696 O O . PHE A 1 86 ? -16.796 -5.409 20.254 1.00 75.81 86 PHE A O 1
ATOM 703 N N . ALA A 1 87 ? -15.790 -3.751 21.396 1.00 70.88 87 ALA A N 1
ATOM 704 C CA . ALA A 1 87 ? -17.023 -3.142 21.881 1.00 70.88 87 ALA A CA 1
ATOM 705 C C . ALA A 1 87 ? -17.004 -1.648 21.578 1.00 70.88 87 ALA A C 1
ATOM 707 O O . ALA A 1 87 ? -16.035 -0.955 21.882 1.00 70.88 87 ALA A O 1
ATOM 708 N N . TRP A 1 88 ? -18.084 -1.167 20.964 1.00 63.56 88 TRP A N 1
ATOM 709 C CA . TRP A 1 88 ? -18.206 0.220 20.520 1.00 63.56 88 TRP A CA 1
ATOM 710 C C . TRP A 1 88 ? -18.689 1.154 21.636 1.00 63.56 88 TRP A C 1
ATOM 712 O O . TRP A 1 88 ? -18.300 2.316 21.671 1.00 63.56 88 TRP A O 1
ATOM 722 N N . THR A 1 89 ? -19.492 0.662 22.586 1.00 64.56 89 THR A N 1
ATOM 723 C CA . THR A 1 89 ? -20.026 1.493 23.687 1.00 64.56 89 THR A CA 1
ATOM 724 C C . THR A 1 89 ? -20.070 0.794 25.049 1.00 64.56 89 THR A C 1
ATOM 726 O O . THR A 1 89 ? -20.120 1.452 26.079 1.00 64.56 89 THR A O 1
ATOM 729 N N . GLU A 1 90 ? -20.012 -0.537 25.076 1.00 72.06 90 GLU A N 1
ATOM 730 C CA . GLU A 1 90 ? -20.350 -1.310 26.277 1.00 72.06 90 GLU A CA 1
ATOM 731 C C . GLU A 1 90 ? -19.198 -1.411 27.284 1.00 72.06 90 GLU A C 1
ATOM 733 O O . GLU A 1 90 ? -19.444 -1.437 28.485 1.00 72.06 90 GLU A O 1
ATOM 738 N N . ASN A 1 91 ? -17.940 -1.439 26.821 1.00 72.19 91 ASN A N 1
ATOM 739 C CA . ASN A 1 91 ? -16.772 -1.607 27.688 1.00 72.19 91 ASN A CA 1
ATOM 740 C C . ASN A 1 91 ? -15.602 -0.702 27.253 1.00 72.19 91 ASN A C 1
ATOM 742 O O . ASN A 1 91 ? -15.045 -0.905 26.168 1.00 72.19 91 ASN A O 1
ATOM 746 N N . PRO A 1 92 ? -15.138 0.234 28.104 1.00 72.69 92 PRO A N 1
ATOM 747 C CA . PRO A 1 92 ? -14.041 1.147 27.761 1.00 72.69 92 PRO A CA 1
ATOM 748 C C . PRO A 1 92 ? -12.703 0.422 27.527 1.00 72.69 92 PRO A C 1
ATOM 750 O O . PRO A 1 92 ? -11.870 0.863 26.738 1.00 72.69 92 PRO A O 1
ATOM 753 N N . SER A 1 93 ? -12.497 -0.738 28.153 1.00 70.00 93 SER A N 1
ATOM 754 C CA . SER A 1 93 ? -11.304 -1.571 27.953 1.00 70.00 93 SER A CA 1
ATOM 755 C C . SER A 1 93 ? -11.259 -2.251 26.578 1.00 70.00 93 SER A C 1
ATOM 757 O O . SER A 1 93 ? -10.174 -2.511 26.058 1.00 70.00 93 SER A O 1
ATOM 759 N N . GLN A 1 94 ? -12.417 -2.519 25.969 1.00 70.75 94 GLN A N 1
ATOM 760 C CA . GLN A 1 94 ? -12.520 -3.132 24.642 1.00 70.75 94 GLN A CA 1
ATOM 761 C C . GLN A 1 94 ? -12.476 -2.095 23.512 1.00 70.75 94 GLN A C 1
ATOM 763 O O . GLN A 1 94 ? -12.012 -2.422 22.421 1.00 70.75 94 GLN A O 1
ATOM 768 N N . GLN A 1 95 ? -12.848 -0.837 23.776 1.00 72.94 95 GLN A N 1
ATOM 769 C CA . GLN A 1 95 ? -12.621 0.273 22.838 1.00 72.94 95 GLN A CA 1
ATOM 770 C C . GLN A 1 95 ? -11.125 0.479 22.555 1.00 72.94 95 GLN A C 1
ATOM 772 O O . GLN A 1 95 ? -10.730 0.691 21.410 1.00 72.94 95 GLN A O 1
ATOM 777 N N . PHE A 1 96 ? -10.267 0.314 23.566 1.00 74.00 96 PHE A N 1
ATOM 778 C CA . PHE A 1 96 ? -8.813 0.408 23.392 1.00 74.00 96 PHE A CA 1
ATOM 779 C C . PHE A 1 96 ? -8.217 -0.701 22.512 1.00 74.00 96 PHE A C 1
ATOM 781 O O . PHE A 1 96 ? -7.136 -0.519 21.958 1.00 74.00 96 PHE A O 1
ATOM 788 N N . ASN A 1 97 ? -8.909 -1.829 22.321 1.00 76.44 97 ASN A N 1
ATOM 789 C CA . ASN A 1 97 ? -8.456 -2.884 21.404 1.00 76.44 97 ASN A CA 1
ATOM 790 C C . ASN A 1 97 ? -8.600 -2.489 19.932 1.00 76.44 97 ASN A C 1
ATOM 792 O O . ASN A 1 97 ? -7.893 -3.027 19.082 1.00 76.44 97 ASN A O 1
ATOM 796 N N . LEU A 1 98 ? -9.495 -1.544 19.635 1.00 80.19 98 LEU A N 1
ATOM 797 C CA . LEU A 1 98 ? -9.682 -0.991 18.298 1.00 80.19 98 LEU A CA 1
ATOM 798 C C . LEU A 1 98 ? -8.487 -0.117 17.885 1.00 80.19 98 LEU A C 1
ATOM 800 O O . LEU A 1 98 ? -8.166 -0.034 16.706 1.00 80.19 98 LEU A O 1
ATOM 804 N N . HIS A 1 99 ? -7.796 0.495 18.852 1.00 85.25 99 HIS A N 1
ATOM 805 C CA . HIS A 1 99 ? -6.669 1.397 18.615 1.00 85.25 99 HIS A CA 1
ATOM 806 C C . HIS A 1 99 ? -5.507 0.761 17.823 1.00 85.25 99 HIS A C 1
ATOM 808 O O . HIS A 1 99 ? -5.155 1.302 16.775 1.00 85.25 99 HIS A O 1
ATOM 814 N N . PRO A 1 100 ? -4.914 -0.381 18.240 1.00 82.38 100 PRO A N 1
ATOM 815 C CA . PRO A 1 100 ? -3.846 -1.017 17.467 1.00 82.38 100 PRO A CA 1
ATOM 816 C C . PRO A 1 100 ? -4.321 -1.493 16.088 1.00 82.38 100 PRO A C 1
ATOM 818 O O . PRO A 1 100 ? -3.562 -1.415 15.129 1.00 82.38 100 PRO A O 1
ATOM 821 N N . VAL A 1 101 ? -5.580 -1.924 15.961 1.00 84.44 101 VAL A N 1
ATOM 822 C CA . VAL A 1 101 ? -6.144 -2.364 14.675 1.00 84.44 101 VAL A CA 1
ATOM 823 C C . VAL A 1 101 ? -6.317 -1.183 13.725 1.00 84.44 101 VAL A C 1
ATOM 825 O O . VAL A 1 101 ? -5.924 -1.282 12.570 1.00 84.44 101 VAL A O 1
ATOM 828 N N . LEU A 1 102 ? -6.824 -0.045 14.203 1.00 84.25 102 LEU A N 1
ATOM 829 C CA . LEU A 1 102 ? -6.947 1.177 13.405 1.00 84.25 102 LEU A CA 1
ATOM 830 C C . LEU A 1 102 ? -5.590 1.776 13.028 1.00 84.25 102 LEU A C 1
ATOM 832 O O . LEU A 1 102 ? -5.440 2.271 11.914 1.00 84.25 102 LEU A O 1
ATOM 836 N N . MET A 1 103 ? -4.595 1.712 13.915 1.00 88.06 103 MET A N 1
ATOM 837 C CA . MET A 1 103 ? -3.236 2.150 13.590 1.00 88.06 103 MET A CA 1
ATOM 838 C C . MET A 1 103 ? -2.620 1.286 12.488 1.00 88.06 103 MET A C 1
ATOM 840 O O . MET A 1 103 ? -2.051 1.817 11.541 1.00 88.06 103 MET A O 1
ATOM 844 N N . VAL A 1 104 ? -2.777 -0.037 12.546 1.00 87.19 104 VAL A N 1
ATOM 845 C CA . VAL A 1 104 ? -2.216 -0.922 11.515 1.00 87.19 104 VAL A CA 1
ATOM 846 C C . VAL A 1 104 ? -3.015 -0.834 10.208 1.00 87.19 104 VAL A C 1
ATOM 848 O O . VAL A 1 104 ? -2.417 -0.687 9.147 1.00 87.19 104 VAL A O 1
ATOM 851 N N . ALA A 1 105 ? -4.349 -0.838 10.275 1.00 86.62 105 ALA A N 1
ATOM 852 C CA . ALA A 1 105 ? -5.235 -0.802 9.106 1.00 86.62 105 ALA A CA 1
ATOM 853 C C . ALA A 1 105 ? -5.285 0.563 8.396 1.00 86.62 105 ALA A C 1
ATOM 855 O O . ALA A 1 105 ? -5.391 0.645 7.173 1.00 86.62 105 ALA A O 1
ATOM 856 N N . GLY A 1 106 ? -5.260 1.655 9.154 1.00 82.25 106 GLY A N 1
ATOM 857 C CA . GLY A 1 106 ? -5.304 3.006 8.602 1.00 82.25 106 GLY A CA 1
ATOM 858 C C . GLY A 1 106 ? -3.905 3.561 8.387 1.00 82.25 106 GLY A C 1
ATOM 859 O O . GLY A 1 106 ? -3.533 3.927 7.279 1.00 82.25 106 GLY A O 1
ATOM 860 N N . PHE A 1 107 ? -3.105 3.610 9.447 1.00 81.44 107 PHE A N 1
ATOM 861 C CA . PHE A 1 107 ? -1.831 4.319 9.408 1.00 81.44 107 PHE A CA 1
ATOM 862 C C . PHE A 1 107 ? -0.738 3.536 8.685 1.00 81.44 107 PHE A C 1
ATOM 864 O O . PHE A 1 107 ? 0.083 4.151 8.025 1.00 81.44 107 PHE A O 1
ATOM 871 N N . ILE A 1 108 ? -0.705 2.205 8.776 1.00 82.19 108 ILE A N 1
ATOM 872 C CA . ILE A 1 108 ? 0.387 1.404 8.194 1.00 82.19 108 ILE A CA 1
ATOM 873 C C . ILE A 1 108 ? 0.025 0.895 6.793 1.00 82.19 108 ILE A C 1
ATOM 875 O O . ILE A 1 108 ? 0.803 1.085 5.864 1.00 82.19 108 ILE A O 1
ATOM 879 N N . THR A 1 109 ? -1.157 0.301 6.599 1.00 83.25 109 THR A N 1
ATOM 880 C CA . THR A 1 109 ? -1.555 -0.210 5.272 1.00 83.25 109 THR A CA 1
ATOM 881 C C . THR A 1 109 ? -1.994 0.866 4.287 1.00 83.25 109 THR A C 1
ATOM 883 O O . THR A 1 109 ? -1.786 0.680 3.095 1.00 83.25 109 THR A O 1
ATOM 886 N N . PHE A 1 110 ? -2.570 1.981 4.747 1.00 79.69 110 PHE A N 1
ATOM 887 C CA . PHE A 1 110 ? -3.052 3.041 3.850 1.00 79.69 110 PHE A CA 1
ATOM 888 C C . PHE A 1 110 ? -2.014 4.146 3.592 1.00 79.69 110 PHE A C 1
ATOM 890 O O . PHE A 1 110 ? -2.140 4.852 2.602 1.00 79.69 110 PHE A O 1
ATOM 897 N N . SER A 1 111 ? -0.997 4.314 4.455 1.00 80.88 111 SER A N 1
ATOM 898 C CA . SER A 1 111 ? 0.120 5.247 4.189 1.00 80.88 111 SER A CA 1
ATOM 899 C C . SER A 1 111 ? 1.272 4.618 3.404 1.00 80.88 111 SER A C 1
ATOM 901 O O . SER A 1 111 ? 2.084 5.340 2.834 1.00 80.88 111 SER A O 1
ATOM 903 N N . GLY A 1 112 ? 1.364 3.284 3.403 1.00 71.38 112 GLY A N 1
ATOM 904 C CA . GLY A 1 112 ? 2.400 2.537 2.690 1.00 71.38 112 GLY A CA 1
ATOM 905 C C . GLY A 1 112 ? 2.092 2.260 1.215 1.00 71.38 112 GLY A C 1
ATOM 906 O O . GLY A 1 112 ? 2.913 1.618 0.563 1.00 71.38 112 GLY A O 1
ATOM 907 N N . PHE A 1 113 ? 0.931 2.698 0.718 1.00 62.62 113 PHE A N 1
ATOM 908 C CA . PHE A 1 113 ? 0.459 2.555 -0.664 1.00 62.62 113 PHE A CA 1
ATOM 909 C C . PHE A 1 113 ? 0.427 3.926 -1.345 1.00 62.62 113 PHE A C 1
ATOM 911 O O . PHE A 1 113 ? 0.782 3.992 -2.542 1.00 62.62 113 PHE A O 1
#

InterPro domains:
  IPR006593 Cytochrome b561/ferric reductase, transmembrane domain [PS50939] (63-113)

Secondary structure (DSSP, 8-state):
-----------HHHHHHHHHHHHHHHHHHHHHHTT-------TTSTTTTHHHHHHHHHHHHHHHHHHHHHHHHHHHHHHHHHS----SSS-HHHHHHHHHHHIIIIIITTT--